Protein AF-A0A1I7T357-F1 (afdb_monomer_lite)

Radius of gyration: 12.24 Å; chains: 1; bounding box: 25×34×28 Å

Organism: NCBI:txid1561998

pLDDT: mean 84.31, std 5.49, range [61.91, 90.5]

Secondary structure (DSSP, 8-state):
---EEEEETTTTEEEEE-EEEEEEETT-EEEETTEEEEHHHHHHHHH----S-TTSEEEEETTEEEEEEEGGGEEE--

InterPro domains:
  IPR036085 PAZ domain superfamily [SSF101690] (7-77)

Sequence (78 aa):
MGPRFFTCTHRQTLIYGTIQVSVERANYSFHTRTGRETISSYYLRRYGLLLRSPGHRLVYLREDPGSLLPAELLRLRP

Structure (mmCIF, N/CA/C/O backbone):
data_AF-A0A1I7T357-F1
#
_entry.id   AF-A0A1I7T357-F1
#
loop_
_atom_site.group_PDB
_atom_site.id
_atom_site.type_symbol
_atom_site.label_atom_id
_atom_site.label_alt_id
_atom_site.label_comp_id
_atom_site.label_asym_id
_atom_site.label_entity_id
_atom_site.label_seq_id
_atom_site.pdbx_PDB_ins_code
_atom_site.Cartn_x
_atom_site.Cartn_y
_atom_site.Cartn_z
_atom_site.occupancy
_atom_site.B_iso_or_equiv
_atom_site.auth_seq_id
_atom_site.auth_comp_id
_atom_site.auth_asym_id
_atom_site.auth_atom_id
_atom_site.pdbx_PDB_model_num
ATOM 1 N N . MET A 1 1 ? -3.961 -8.843 -17.111 1.00 61.91 1 MET A N 1
ATOM 2 C CA . MET A 1 1 ? -4.837 -9.013 -15.930 1.00 61.91 1 MET A CA 1
ATOM 3 C C . MET A 1 1 ? -6.031 -8.093 -16.127 1.00 61.91 1 MET A C 1
ATOM 5 O O . MET A 1 1 ? -5.801 -6.920 -16.387 1.00 61.91 1 MET A O 1
ATOM 9 N N . GLY A 1 2 ? -7.255 -8.627 -16.124 1.00 78.50 2 GLY A N 1
ATOM 10 C CA . GLY A 1 2 ? -8.482 -7.824 -16.208 1.00 78.50 2 GLY A CA 1
ATOM 11 C C . GLY A 1 2 ? -8.875 -7.219 -14.853 1.00 78.50 2 GLY A C 1
ATOM 12 O O . GLY A 1 2 ? -8.220 -7.525 -13.849 1.00 78.50 2 GLY A O 1
ATOM 13 N N . PRO A 1 3 ? -9.925 -6.386 -14.815 1.00 82.12 3 PRO A N 1
ATOM 14 C CA . PRO A 1 3 ? -10.383 -5.754 -13.588 1.00 82.12 3 PRO A CA 1
ATOM 15 C C . PRO A 1 3 ? -10.932 -6.786 -12.593 1.00 82.12 3 PRO A C 1
ATOM 17 O O . PRO A 1 3 ? -11.544 -7.780 -12.986 1.00 82.12 3 PRO A O 1
ATOM 20 N N . ARG A 1 4 ? -10.691 -6.569 -11.298 1.00 83.75 4 ARG A N 1
ATOM 21 C CA . ARG A 1 4 ? -11.155 -7.431 -10.199 1.00 83.75 4 ARG A CA 1
ATOM 22 C C . ARG A 1 4 ? -11.575 -6.596 -8.994 1.00 83.75 4 ARG A C 1
ATOM 24 O O . ARG A 1 4 ? -11.312 -5.397 -8.927 1.00 83.75 4 ARG A O 1
ATOM 31 N N . PHE A 1 5 ? -12.222 -7.258 -8.042 1.00 84.81 5 PHE A N 1
ATOM 32 C CA . PHE A 1 5 ? -12.533 -6.683 -6.744 1.00 84.81 5 PHE A CA 1
ATOM 33 C C . PHE A 1 5 ? -11.393 -6.923 -5.751 1.00 84.81 5 PHE A C 1
ATOM 35 O O . PHE A 1 5 ? -10.894 -8.041 -5.587 1.00 84.81 5 PHE A O 1
ATOM 42 N N . PHE A 1 6 ? -11.008 -5.868 -5.041 1.00 84.75 6 PHE A N 1
ATOM 43 C CA . PHE A 1 6 ? -9.986 -5.910 -4.003 1.00 84.75 6 PHE A CA 1
ATOM 44 C C . PHE A 1 6 ? -10.492 -5.203 -2.761 1.00 84.75 6 PHE A C 1
ATOM 46 O O . PHE A 1 6 ? -11.173 -4.184 -2.834 1.00 84.75 6 PHE A O 1
ATOM 53 N N . THR A 1 7 ? -10.126 -5.721 -1.599 1.00 84.31 7 THR A N 1
ATOM 54 C CA . THR A 1 7 ? -10.326 -5.015 -0.338 1.00 84.31 7 THR A CA 1
ATOM 55 C C . THR A 1 7 ? -9.032 -4.327 0.051 1.00 84.31 7 THR A C 1
ATOM 57 O O . THR A 1 7 ? -7.974 -4.957 0.099 1.00 84.31 7 THR A O 1
ATOM 60 N N . CYS A 1 8 ? -9.126 -3.035 0.344 1.00 81.38 8 CYS A N 1
ATOM 61 C CA . CYS A 1 8 ? -8.001 -2.240 0.801 1.00 81.38 8 CYS A CA 1
ATOM 62 C C . CYS A 1 8 ? -8.089 -2.053 2.317 1.00 81.38 8 CYS A C 1
ATOM 64 O O . CYS A 1 8 ? -9.003 -1.392 2.811 1.00 81.38 8 CYS A O 1
ATOM 66 N N . THR A 1 9 ? -7.160 -2.662 3.054 1.00 79.62 9 THR A N 1
ATOM 67 C CA . THR A 1 9 ? -7.234 -2.814 4.518 1.00 79.62 9 THR A CA 1
ATOM 68 C C . THR A 1 9 ? -7.360 -1.473 5.239 1.00 79.62 9 THR A C 1
ATOM 70 O O . THR A 1 9 ? -8.166 -1.352 6.155 1.00 79.62 9 THR A O 1
ATOM 73 N N . HIS A 1 10 ? -6.639 -0.438 4.798 1.00 77.56 10 HIS A N 1
ATOM 74 C CA . HIS A 1 10 ? -6.667 0.879 5.450 1.00 77.56 10 HIS A CA 1
ATOM 75 C C . HIS A 1 10 ? -7.911 1.710 5.135 1.00 77.56 10 HIS A C 1
ATOM 77 O O . HIS A 1 10 ? -8.212 2.650 5.862 1.00 77.56 10 HIS A O 1
ATOM 83 N N . ARG A 1 11 ? -8.625 1.393 4.050 1.00 73.38 11 ARG A N 1
ATOM 84 C CA . ARG A 1 11 ? -9.890 2.053 3.694 1.00 73.38 11 ARG A CA 1
ATOM 85 C C . ARG A 1 11 ? -11.114 1.249 4.124 1.00 73.38 11 ARG A C 1
ATOM 87 O O . ARG A 1 11 ? -12.215 1.770 4.017 1.00 73.38 11 ARG A O 1
ATOM 94 N N . GLN A 1 12 ? -10.927 -0.018 4.514 1.00 75.19 12 GLN A N 1
ATOM 95 C CA . GLN A 1 12 ? -11.996 -1.006 4.717 1.00 75.19 12 GLN A CA 1
ATOM 96 C C . GLN A 1 12 ? -13.039 -1.000 3.586 1.00 75.19 12 GLN A C 1
ATOM 98 O O . GLN A 1 12 ? -14.210 -1.298 3.795 1.00 75.19 12 GLN A O 1
ATOM 103 N N . THR A 1 13 ? -12.605 -0.656 2.371 1.00 78.50 13 THR A N 1
ATOM 104 C CA . THR A 1 13 ? -13.491 -0.445 1.228 1.00 78.50 13 THR A CA 1
ATOM 105 C C . THR A 1 13 ? -13.202 -1.456 0.133 1.00 78.50 13 THR A C 1
ATOM 107 O O . THR A 1 13 ? -12.058 -1.906 -0.040 1.00 78.50 13 THR A O 1
ATOM 110 N N . LEU A 1 14 ? -14.258 -1.814 -0.591 1.00 81.75 14 LEU A N 1
ATOM 111 C CA . LEU A 1 14 ? -14.179 -2.625 -1.791 1.00 81.75 14 LEU A CA 1
ATOM 112 C C . LEU A 1 14 ? -13.859 -1.708 -2.970 1.00 81.75 14 LEU A C 1
ATOM 114 O O . LEU A 1 14 ? -14.559 -0.732 -3.221 1.00 81.75 14 LEU A O 1
ATOM 118 N N . ILE A 1 15 ? -12.794 -2.031 -3.688 1.00 82.94 15 ILE A N 1
ATOM 119 C CA . ILE A 1 15 ? -12.348 -1.296 -4.864 1.00 82.94 15 ILE A CA 1
ATOM 120 C C . ILE A 1 15 ? -12.453 -2.232 -6.061 1.00 82.94 15 ILE A C 1
ATOM 122 O O . ILE A 1 15 ? -12.008 -3.378 -5.989 1.00 82.94 15 ILE A O 1
ATOM 126 N N . TYR A 1 16 ? -13.027 -1.739 -7.153 1.00 85.50 16 TYR A N 1
ATOM 127 C CA . TYR A 1 16 ? -13.052 -2.422 -8.440 1.00 85.50 16 TYR A CA 1
ATOM 128 C C . TYR A 1 16 ? -12.070 -1.742 -9.392 1.00 85.50 16 TYR A C 1
ATOM 130 O O . TYR A 1 16 ? -12.114 -0.523 -9.543 1.00 85.50 16 TYR A O 1
ATOM 138 N N . GLY A 1 17 ? -11.183 -2.512 -10.017 1.00 86.75 17 GLY A N 1
ATOM 139 C CA . GLY A 1 17 ? -10.242 -1.963 -10.991 1.00 86.75 17 GLY A CA 1
ATOM 140 C C . GLY A 1 17 ? -9.147 -2.938 -11.389 1.00 86.75 17 GLY A C 1
ATOM 141 O O . GLY A 1 17 ? -9.220 -4.137 -11.116 1.00 86.75 17 GLY A O 1
ATOM 142 N N . THR A 1 18 ? -8.106 -2.423 -12.023 1.00 87.50 18 THR A N 1
ATOM 143 C CA . THR A 1 18 ? -6.956 -3.201 -12.474 1.00 87.50 18 THR A CA 1
ATOM 144 C C . THR A 1 18 ? -5.743 -2.833 -11.635 1.00 87.50 18 THR A C 1
ATOM 146 O O . THR A 1 18 ? -5.217 -1.729 -11.741 1.00 87.50 18 THR A O 1
ATOM 149 N N . ILE A 1 19 ? -5.253 -3.770 -10.821 1.00 88.06 19 ILE A N 1
ATOM 150 C CA . ILE A 1 19 ? -3.998 -3.576 -10.089 1.00 88.06 19 ILE A CA 1
ATOM 151 C C . ILE A 1 19 ? -2.817 -3.730 -11.047 1.00 88.06 19 ILE A C 1
ATOM 153 O O . ILE A 1 19 ? -2.691 -4.741 -11.744 1.00 88.06 19 ILE A O 1
ATOM 157 N N . GLN A 1 20 ? -1.914 -2.755 -11.023 1.00 88.25 20 GLN A N 1
ATOM 158 C CA . GLN A 1 20 ? -0.619 -2.812 -11.685 1.00 88.25 20 GLN A CA 1
ATOM 159 C C . GLN A 1 20 ? 0.507 -2.721 -10.660 1.00 88.25 20 GLN A C 1
ATOM 161 O O . GLN A 1 20 ? 0.438 -1.976 -9.684 1.00 88.25 20 GLN A O 1
ATOM 166 N N . VAL A 1 21 ? 1.556 -3.510 -10.877 1.00 87.62 21 VAL A N 1
ATOM 167 C CA . VAL A 1 21 ? 2.735 -3.518 -10.010 1.00 87.62 21 VAL A 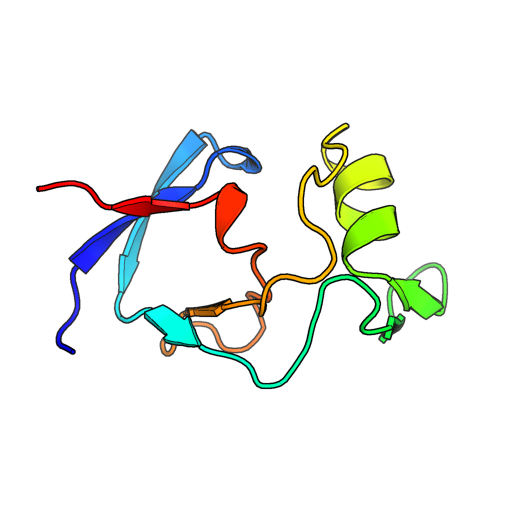CA 1
ATOM 168 C C . VAL A 1 21 ? 3.603 -2.315 -10.358 1.00 87.62 21 VAL A C 1
ATOM 170 O O . VAL A 1 21 ? 3.964 -2.123 -11.518 1.00 87.62 21 VAL A O 1
ATOM 173 N N . SER A 1 22 ? 3.947 -1.516 -9.352 1.00 86.69 22 SER A N 1
ATOM 174 C CA . SER A 1 22 ? 4.910 -0.429 -9.491 1.00 86.69 22 SER A CA 1
ATOM 175 C C . SER A 1 22 ? 6.341 -0.962 -9.430 1.00 86.69 22 SER A C 1
ATOM 177 O O . SER A 1 22 ? 6.620 -1.998 -8.820 1.00 86.69 22 SER A O 1
ATOM 179 N N . VAL A 1 23 ? 7.272 -0.232 -10.041 1.00 86.50 23 VAL A N 1
ATOM 180 C CA . VAL A 1 23 ? 8.714 -0.455 -9.846 1.00 86.50 23 VAL A CA 1
ATOM 181 C C . VAL A 1 23 ? 9.137 -0.012 -8.437 1.00 86.50 23 VAL A C 1
ATOM 183 O O . VAL A 1 23 ? 10.094 -0.543 -7.871 1.00 86.50 23 VAL A O 1
ATOM 186 N N . GLU A 1 24 ? 8.370 0.905 -7.848 1.00 87.75 24 GLU A N 1
ATOM 187 C CA . GLU A 1 24 ? 8.654 1.537 -6.568 1.00 87.75 24 GLU A CA 1
ATOM 188 C C . GLU A 1 24 ? 8.354 0.644 -5.358 1.00 87.75 24 GLU A C 1
ATOM 190 O O . GLU A 1 24 ? 7.520 -0.266 -5.397 1.00 87.75 24 GLU A O 1
ATOM 195 N N . ARG A 1 25 ? 9.037 0.932 -4.247 1.00 88.19 25 ARG A N 1
ATOM 196 C CA . ARG A 1 25 ? 8.908 0.239 -2.950 1.00 88.19 25 ARG A CA 1
ATOM 197 C C . ARG A 1 25 ? 8.433 1.205 -1.868 1.00 88.19 25 ARG A C 1
ATOM 199 O O . ARG A 1 25 ? 8.353 2.404 -2.104 1.00 88.19 25 ARG A O 1
ATOM 206 N N . ALA A 1 26 ? 8.176 0.723 -0.652 1.00 84.19 26 ALA A N 1
ATOM 207 C CA . ALA A 1 26 ? 7.652 1.571 0.426 1.00 84.19 26 ALA A CA 1
ATOM 208 C C . ALA A 1 26 ? 8.586 2.724 0.860 1.00 84.19 26 ALA A C 1
ATOM 210 O O . ALA A 1 26 ? 8.126 3.682 1.480 1.00 84.19 26 ALA A O 1
ATOM 211 N N . ASN A 1 27 ? 9.874 2.660 0.508 1.00 85.50 27 ASN A N 1
ATOM 212 C CA . ASN A 1 27 ? 10.843 3.742 0.731 1.00 85.50 27 ASN A CA 1
ATOM 213 C C . ASN A 1 27 ? 10.776 4.845 -0.337 1.00 85.50 27 ASN A C 1
ATOM 215 O O . ASN A 1 27 ? 11.462 5.862 -0.213 1.00 85.50 27 ASN A O 1
ATOM 219 N N . TYR A 1 28 ? 9.961 4.662 -1.380 1.00 86.69 28 TYR A N 1
ATOM 220 C CA . TYR A 1 28 ? 9.699 5.700 -2.363 1.00 86.69 28 TYR A CA 1
ATOM 221 C C . TYR A 1 28 ? 9.185 6.948 -1.658 1.00 86.69 28 TYR A C 1
ATOM 223 O O . TYR A 1 28 ? 8.257 6.891 -0.845 1.00 86.69 28 TYR A O 1
ATOM 231 N N . SER A 1 29 ? 9.841 8.066 -1.948 1.00 88.06 29 SER A N 1
ATOM 232 C CA . SER A 1 29 ? 9.492 9.354 -1.377 1.00 88.06 29 SER A CA 1
ATOM 233 C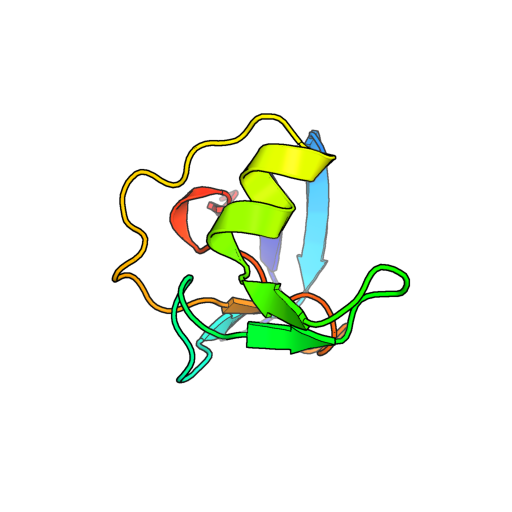 C . SER A 1 29 ? 8.648 10.140 -2.359 1.00 88.06 29 SER A C 1
ATOM 235 O O . SER A 1 29 ? 9.001 10.248 -3.530 1.00 88.06 29 SER A O 1
ATOM 237 N N . PHE A 1 30 ? 7.596 10.766 -1.860 1.00 86.56 30 PHE A N 1
ATOM 238 C CA . PHE A 1 30 ? 6.733 11.640 -2.633 1.00 86.56 30 PHE A CA 1
ATOM 239 C C . PHE A 1 30 ? 6.526 12.957 -1.887 1.00 86.56 30 PHE A C 1
ATOM 241 O O . PHE A 1 30 ? 6.767 13.067 -0.682 1.00 86.56 30 PHE A O 1
ATOM 248 N N . HIS A 1 31 ? 6.123 13.989 -2.622 1.00 86.00 31 HIS A N 1
ATOM 249 C CA . HIS A 1 31 ? 5.839 15.289 -2.031 1.00 86.00 31 HIS A CA 1
ATOM 250 C C . HIS A 1 31 ? 4.408 15.303 -1.495 1.00 86.00 31 HIS A C 1
ATOM 252 O O . HIS A 1 31 ? 3.444 15.112 -2.234 1.00 86.00 31 HIS A O 1
ATOM 258 N N . THR A 1 32 ? 4.278 15.536 -0.194 1.00 80.25 32 THR A N 1
ATOM 259 C CA . THR A 1 32 ? 3.007 15.809 0.481 1.00 80.25 32 THR A CA 1
ATOM 260 C C . THR A 1 32 ? 2.872 17.303 0.755 1.00 80.25 32 THR A C 1
ATOM 262 O O . THR A 1 32 ? 3.841 18.055 0.656 1.00 80.25 32 THR A O 1
ATOM 265 N N . ARG A 1 33 ? 1.685 17.744 1.193 1.00 79.69 33 ARG A N 1
ATOM 266 C CA . ARG A 1 33 ? 1.477 19.124 1.676 1.00 79.69 33 ARG A CA 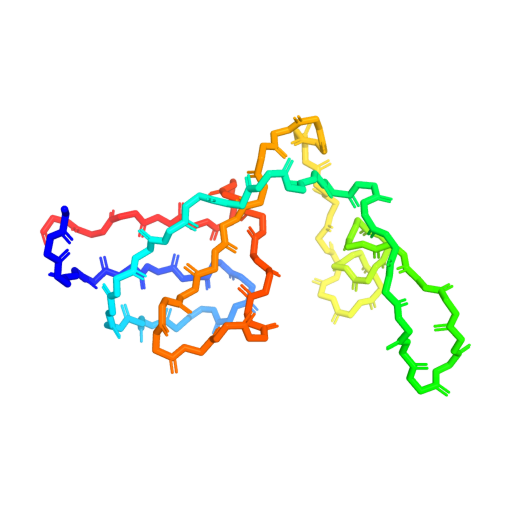1
ATOM 267 C C . ARG A 1 33 ? 2.410 19.518 2.826 1.00 79.69 33 ARG A C 1
ATOM 269 O O . ARG A 1 33 ? 2.668 20.698 3.002 1.00 79.69 33 ARG A O 1
ATOM 276 N N . THR A 1 34 ? 2.896 18.550 3.601 1.00 78.06 34 THR A N 1
ATOM 277 C CA . THR A 1 34 ? 3.778 18.778 4.756 1.00 78.06 34 THR A CA 1
ATOM 278 C C . THR A 1 34 ? 5.264 18.595 4.432 1.00 78.06 34 THR A C 1
ATOM 280 O O . THR A 1 34 ? 6.082 18.643 5.341 1.00 78.06 34 THR A O 1
ATOM 283 N N . GLY A 1 35 ? 5.622 18.360 3.164 1.00 86.44 35 GLY A N 1
ATOM 284 C CA . GLY A 1 35 ? 6.996 18.103 2.726 1.00 86.44 35 GLY A CA 1
ATOM 285 C C . GLY A 1 35 ? 7.187 16.711 2.119 1.00 86.44 35 GLY A C 1
ATOM 286 O O . GLY A 1 35 ? 6.225 16.014 1.786 1.00 86.44 35 GLY A O 1
ATOM 287 N N . ARG A 1 36 ? 8.446 16.307 1.941 1.00 88.06 36 ARG A N 1
ATOM 288 C CA . ARG A 1 36 ? 8.803 14.997 1.382 1.00 88.06 36 ARG A CA 1
ATOM 289 C C . ARG A 1 36 ? 8.586 13.902 2.427 1.00 88.06 36 ARG A C 1
ATOM 291 O O . ARG A 1 36 ? 9.135 13.976 3.519 1.00 88.06 36 ARG A O 1
ATOM 298 N N . GLU A 1 37 ? 7.805 12.888 2.080 1.00 89.88 37 GLU A N 1
ATOM 299 C CA . GLU A 1 37 ? 7.455 11.774 2.966 1.00 89.88 37 GLU A CA 1
ATOM 300 C C . GLU A 1 37 ? 7.615 10.447 2.208 1.00 89.88 37 GLU A C 1
ATOM 302 O O . GLU A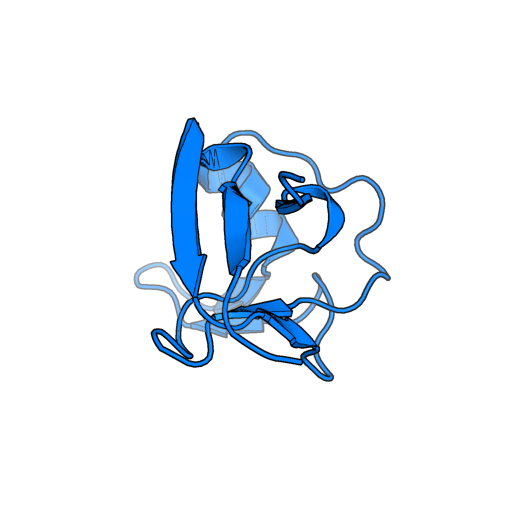 1 37 ? 7.452 10.412 0.986 1.00 89.88 37 GLU A O 1
ATOM 307 N N . THR A 1 38 ? 7.964 9.354 2.894 1.00 90.50 38 THR A N 1
ATOM 308 C CA . THR A 1 38 ? 7.960 8.021 2.274 1.00 90.50 38 THR A CA 1
ATOM 309 C C . THR A 1 38 ? 6.571 7.408 2.342 1.00 90.50 38 THR A C 1
ATOM 311 O O . THR A 1 38 ? 5.754 7.757 3.194 1.00 90.50 38 THR A O 1
ATOM 314 N N . ILE A 1 39 ? 6.287 6.446 1.466 1.00 89.06 39 ILE A N 1
ATOM 315 C CA . ILE A 1 39 ? 5.033 5.686 1.543 1.00 89.06 39 ILE A CA 1
ATOM 316 C C . ILE A 1 39 ? 4.915 4.996 2.911 1.00 89.06 39 ILE A C 1
ATOM 318 O O . ILE A 1 39 ? 3.859 5.058 3.534 1.00 89.06 39 ILE A O 1
ATOM 322 N N . SER A 1 40 ? 5.998 4.420 3.437 1.00 89.38 40 SER A N 1
ATOM 323 C CA . SER A 1 40 ? 6.004 3.819 4.776 1.00 89.38 40 SER A CA 1
ATOM 324 C C . SER A 1 40 ? 5.632 4.803 5.890 1.00 89.38 40 SER A C 1
ATOM 326 O O . SER A 1 40 ? 4.736 4.505 6.682 1.00 89.38 40 SER A O 1
ATOM 328 N N . SER A 1 41 ? 6.258 5.983 5.942 1.00 89.88 41 SER A N 1
ATOM 329 C CA . SER A 1 41 ? 5.959 6.972 6.982 1.00 89.88 41 SER A CA 1
ATOM 330 C C . SER A 1 41 ? 4.570 7.582 6.804 1.00 89.88 41 SER A C 1
ATOM 332 O O . SER A 1 41 ? 3.870 7.775 7.793 1.00 89.88 41 SER A O 1
ATOM 334 N N . TYR A 1 42 ? 4.120 7.780 5.563 1.00 89.88 42 TYR A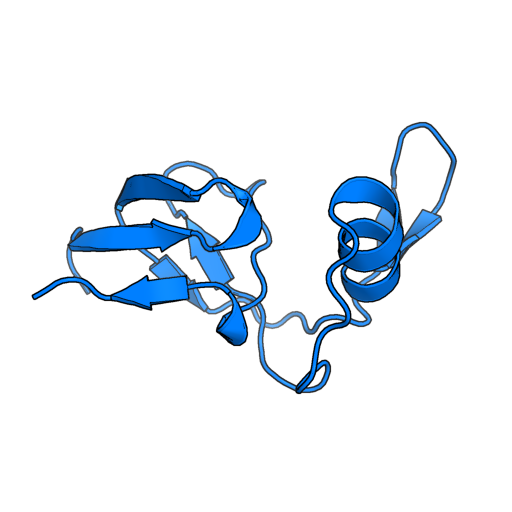 N 1
ATOM 335 C CA . TYR A 1 42 ? 2.771 8.258 5.270 1.00 89.88 42 TYR A CA 1
ATOM 336 C C . TYR A 1 42 ? 1.692 7.293 5.770 1.00 89.88 42 TYR A C 1
ATOM 338 O O . TYR A 1 42 ? 0.727 7.725 6.402 1.00 89.88 42 TYR A O 1
ATOM 346 N N . TYR A 1 43 ? 1.845 5.987 5.524 1.00 88.75 43 TYR A N 1
ATOM 347 C CA . TYR A 1 43 ? 0.874 4.991 5.986 1.00 88.75 43 TYR A CA 1
ATOM 348 C C . TYR A 1 43 ? 0.873 4.841 7.510 1.00 88.75 43 TYR A C 1
ATOM 350 O O . TYR A 1 43 ? -0.201 4.720 8.107 1.00 88.75 43 TYR A O 1
ATOM 358 N N . LEU A 1 44 ? 2.043 4.936 8.144 1.00 89.31 44 LEU A N 1
ATOM 359 C CA . LEU A 1 44 ? 2.144 4.953 9.599 1.00 89.31 44 LEU A CA 1
ATOM 360 C C . LEU A 1 44 ? 1.470 6.199 10.189 1.00 89.31 44 LEU A C 1
ATOM 362 O O . LEU A 1 44 ? 0.631 6.080 11.075 1.00 89.31 44 LEU A O 1
ATOM 366 N N . ARG A 1 45 ? 1.782 7.389 9.666 1.00 89.12 45 ARG A N 1
ATOM 367 C CA . ARG A 1 45 ? 1.262 8.667 10.168 1.00 89.12 45 ARG A CA 1
ATOM 368 C C . ARG A 1 45 ? -0.238 8.823 9.941 1.00 89.12 45 ARG A C 1
ATOM 370 O O . ARG A 1 45 ? -0.944 9.285 10.830 1.00 89.12 45 ARG A O 1
ATOM 377 N N . ARG A 1 46 ? -0.728 8.483 8.746 1.00 87.50 46 ARG A N 1
ATOM 378 C CA . ARG A 1 46 ? -2.122 8.740 8.354 1.00 87.50 46 ARG A CA 1
ATOM 379 C C . ARG A 1 46 ? -3.087 7.645 8.798 1.00 87.50 46 ARG A C 1
ATOM 381 O O . ARG A 1 46 ? -4.247 7.952 9.055 1.00 87.50 46 ARG A O 1
ATOM 388 N N . TYR A 1 47 ? -2.633 6.393 8.850 1.00 86.38 47 TYR A N 1
ATOM 389 C CA . TYR A 1 47 ? -3.498 5.236 9.104 1.00 86.38 47 TYR A CA 1
ATOM 390 C C . TYR A 1 47 ? -3.060 4.387 10.305 1.00 86.38 47 TYR A C 1
ATOM 392 O O . TYR A 1 47 ? -3.738 3.415 10.621 1.00 86.38 47 TYR A O 1
ATOM 400 N N . GLY A 1 48 ? -1.942 4.709 10.966 1.00 87.62 48 GLY A N 1
ATOM 401 C CA . GLY A 1 48 ? -1.408 3.898 12.067 1.00 87.62 48 GLY A CA 1
ATOM 402 C C . GLY A 1 48 ? -0.872 2.535 11.618 1.00 87.62 48 GLY A C 1
ATOM 403 O O . GLY A 1 48 ? -0.730 1.630 12.436 1.00 87.62 48 GLY A O 1
ATOM 404 N N . LEU A 1 49 ? -0.606 2.356 10.318 1.00 87.44 49 LEU A N 1
ATOM 405 C CA . LEU A 1 49 ? -0.221 1.067 9.748 1.00 87.44 49 LEU A CA 1
ATOM 406 C C . LEU A 1 49 ? 1.289 0.985 9.559 1.00 87.44 49 LEU A C 1
ATOM 408 O O . LEU A 1 49 ? 1.854 1.605 8.657 1.00 87.44 49 LEU A O 1
ATOM 412 N N . LEU A 1 50 ? 1.930 0.169 10.394 1.00 88.94 50 LEU A N 1
ATOM 413 C CA . LEU A 1 50 ? 3.323 -0.207 10.203 1.00 88.94 50 LEU A CA 1
ATOM 414 C C . LEU A 1 50 ? 3.417 -1.258 9.097 1.00 88.94 50 LEU A C 1
ATOM 416 O O . LEU A 1 50 ? 2.872 -2.357 9.232 1.00 88.94 50 LEU A O 1
ATOM 420 N N . LEU A 1 51 ? 4.127 -0.919 8.020 1.00 87.25 51 LEU A N 1
ATOM 421 C CA . LEU A 1 51 ? 4.318 -1.855 6.924 1.00 87.25 51 LEU A CA 1
ATOM 422 C C . LEU A 1 51 ? 5.272 -2.979 7.338 1.00 87.25 51 LEU A C 1
ATOM 424 O O . LEU A 1 51 ? 6.394 -2.707 7.767 1.00 87.25 51 LEU A O 1
ATOM 428 N N . ARG A 1 52 ? 4.840 -4.237 7.211 1.00 87.00 52 ARG A N 1
ATOM 429 C CA . ARG A 1 52 ? 5.626 -5.408 7.651 1.00 87.00 52 ARG A CA 1
ATOM 430 C C . ARG A 1 52 ? 6.679 -5.808 6.627 1.00 87.00 52 ARG A C 1
ATOM 432 O O . ARG A 1 52 ? 7.720 -6.353 6.983 1.00 87.00 52 ARG A O 1
ATOM 439 N N . SER A 1 53 ? 6.418 -5.545 5.354 1.00 85.69 53 SER A N 1
ATOM 440 C CA . SER A 1 53 ? 7.303 -5.875 4.242 1.00 85.69 53 SER A CA 1
ATOM 441 C C . SER A 1 53 ? 7.551 -4.645 3.361 1.00 85.69 53 SER A C 1
ATOM 443 O O . SER A 1 53 ? 7.149 -4.617 2.196 1.00 85.69 53 SER A O 1
ATOM 445 N N . PRO A 1 54 ? 8.261 -3.615 3.868 1.00 80.62 54 PRO A N 1
ATOM 446 C CA . PRO A 1 54 ? 8.519 -2.380 3.120 1.00 80.62 54 PRO A CA 1
ATOM 447 C C . PRO A 1 54 ? 9.379 -2.590 1.858 1.00 80.62 54 PRO A C 1
ATOM 449 O O . PRO A 1 54 ? 9.391 -1.747 0.960 1.00 80.62 54 PRO A O 1
ATOM 452 N N . GLY A 1 55 ? 10.087 -3.723 1.767 1.00 82.56 55 GLY A N 1
ATOM 453 C CA . GLY A 1 55 ? 10.847 -4.126 0.581 1.00 82.56 55 GLY A CA 1
ATOM 454 C C . GLY A 1 55 ? 9.988 -4.639 -0.580 1.00 82.56 55 GLY A C 1
ATOM 455 O O . GLY A 1 55 ? 10.498 -4.750 -1.697 1.00 82.56 55 GLY A O 1
ATOM 456 N N . HIS A 1 56 ? 8.706 -4.941 -0.350 1.00 85.56 56 HIS A N 1
ATOM 457 C CA . HIS A 1 56 ? 7.803 -5.356 -1.417 1.00 85.56 56 HIS A CA 1
ATOM 458 C C . HIS A 1 56 ? 7.495 -4.199 -2.366 1.00 85.56 56 HIS A C 1
ATOM 460 O O . HIS A 1 56 ? 7.484 -3.023 -1.989 1.00 85.56 56 HIS A O 1
ATOM 466 N N . ARG A 1 57 ? 7.246 -4.558 -3.628 1.00 85.69 57 ARG A N 1
ATOM 467 C CA . ARG A 1 57 ? 6.798 -3.599 -4.634 1.00 85.69 57 ARG A CA 1
ATOM 468 C C . ARG A 1 57 ? 5.435 -3.047 -4.238 1.00 85.69 57 ARG A C 1
ATOM 470 O O . ARG A 1 57 ? 4.562 -3.780 -3.768 1.00 85.69 57 ARG A O 1
ATOM 477 N N . LEU A 1 58 ? 5.276 -1.750 -4.444 1.00 89.6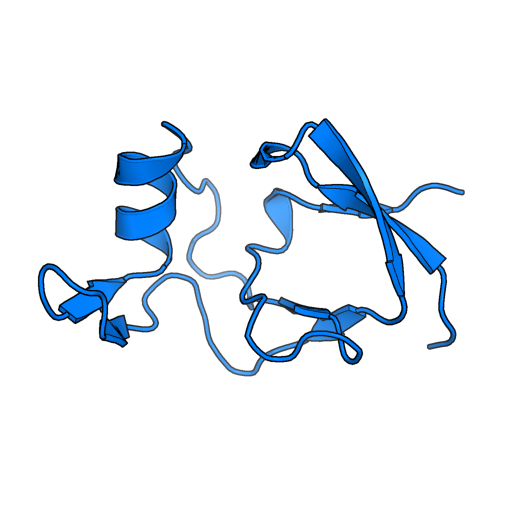9 58 LEU A N 1
ATOM 478 C CA . LEU A 1 58 ? 3.984 -1.097 -4.367 1.00 89.69 58 LEU A CA 1
ATOM 479 C C . LEU A 1 58 ? 3.145 -1.508 -5.570 1.00 89.69 58 LEU A C 1
ATOM 481 O O . LEU A 1 58 ? 3.647 -1.999 -6.584 1.00 89.69 58 LEU A O 1
ATOM 485 N N . VAL A 1 59 ? 1.853 -1.269 -5.466 1.00 89.69 59 VAL A N 1
ATOM 486 C CA . VAL A 1 59 ? 0.935 -1.404 -6.583 1.00 89.69 59 VAL A CA 1
ATOM 487 C C . VAL A 1 59 ? 0.099 -0.146 -6.707 1.00 89.69 59 VAL A C 1
ATOM 489 O O . VAL A 1 59 ? 0.016 0.638 -5.768 1.00 89.69 59 VAL A O 1
ATOM 492 N N . TYR A 1 60 ? -0.517 0.047 -7.860 1.00 87.88 60 TYR A N 1
ATOM 493 C CA . TYR A 1 60 ? -1.472 1.119 -8.077 1.00 87.88 60 TYR A CA 1
ATOM 494 C C . TYR A 1 60 ? -2.665 0.613 -8.866 1.00 87.88 60 TYR A C 1
ATOM 496 O O . TYR A 1 60 ? -2.591 -0.406 -9.559 1.00 87.88 60 TYR A O 1
ATOM 504 N N . LEU A 1 61 ? -3.785 1.309 -8.725 1.00 87.31 61 LEU A N 1
ATOM 505 C CA . LEU A 1 61 ? -4.945 1.100 -9.576 1.00 87.31 61 LEU A CA 1
ATOM 506 C C . LEU A 1 61 ? -4.675 1.799 -10.901 1.00 87.31 61 LEU A C 1
ATOM 508 O O . LEU A 1 61 ? -4.343 2.980 -10.924 1.00 87.31 61 LEU A O 1
ATOM 512 N N . ARG A 1 62 ? -4.825 1.090 -12.015 1.00 85.38 62 ARG A N 1
ATOM 513 C CA . ARG A 1 62 ? -4.655 1.682 -13.345 1.00 85.38 62 ARG A CA 1
ATOM 514 C C . ARG A 1 62 ? -5.621 2.847 -13.569 1.00 85.38 62 ARG A C 1
ATOM 516 O O . ARG A 1 62 ? -5.286 3.807 -14.252 1.00 85.38 62 ARG A O 1
ATOM 523 N N . GLU A 1 63 ? -6.809 2.742 -12.988 1.00 85.00 63 GLU A N 1
ATOM 524 C CA . GLU A 1 63 ? -7.879 3.732 -13.045 1.00 85.00 63 GLU A CA 1
ATOM 525 C C . GLU A 1 63 ? -7.621 4.943 -12.122 1.00 85.00 63 GLU A C 1
ATOM 527 O O . GLU A 1 63 ? -8.220 5.995 -12.320 1.00 85.00 63 GLU A O 1
ATOM 532 N N . ASP A 1 64 ? -6.704 4.822 -11.153 1.00 81.62 64 ASP A N 1
ATOM 533 C CA . ASP A 1 64 ? -6.240 5.901 -10.268 1.00 81.62 64 ASP A CA 1
ATOM 534 C C . ASP A 1 64 ? -4.718 5.773 -10.050 1.00 81.62 64 ASP A C 1
ATOM 536 O O . ASP A 1 64 ? -4.275 5.227 -9.033 1.00 81.62 64 ASP A O 1
ATOM 540 N N . PRO A 1 65 ? -3.877 6.245 -10.988 1.00 68.12 65 PRO A N 1
ATOM 541 C CA . PRO A 1 65 ? -2.424 6.070 -10.913 1.00 68.12 65 PRO A CA 1
ATOM 542 C C . PRO A 1 65 ? -1.779 6.788 -9.714 1.00 68.12 65 PRO A C 1
ATOM 544 O O . PRO A 1 65 ? -0.634 6.495 -9.371 1.00 68.12 65 PRO A O 1
ATOM 547 N N . GLY A 1 66 ? -2.504 7.690 -9.039 1.00 74.75 66 GLY A N 1
ATOM 548 C CA . GLY A 1 66 ? -2.070 8.311 -7.784 1.00 74.75 66 GLY A CA 1
ATOM 549 C C . GLY A 1 66 ? -2.186 7.388 -6.564 1.00 74.75 66 GLY A C 1
ATOM 550 O O . GLY A 1 66 ? -1.640 7.689 -5.500 1.00 74.75 66 GLY A O 1
ATOM 551 N N . SER A 1 67 ? -2.867 6.248 -6.697 1.00 78.44 67 SER A N 1
ATOM 552 C CA . SER A 1 67 ? -3.065 5.272 -5.626 1.00 78.44 67 SER A CA 1
ATOM 553 C C . SER A 1 67 ? -1.847 4.361 -5.438 1.00 78.44 67 SER A C 1
ATOM 555 O O . SER A 1 67 ? -1.912 3.165 -5.673 1.00 78.44 67 SER A O 1
ATOM 557 N N . LEU A 1 68 ? -0.710 4.884 -4.976 1.00 85.94 68 LEU A N 1
ATOM 558 C CA . LEU A 1 68 ? 0.392 4.012 -4.549 1.00 85.94 68 LEU A CA 1
ATOM 559 C C . LEU A 1 68 ? 0.014 3.285 -3.244 1.00 85.94 68 LEU A C 1
ATOM 561 O O . LEU A 1 68 ? -0.088 3.876 -2.163 1.00 85.94 68 LEU A O 1
ATOM 565 N N . LEU A 1 69 ? -0.221 1.981 -3.365 1.00 88.12 69 LEU A N 1
ATOM 566 C CA . LEU A 1 69 ? -0.705 1.092 -2.318 1.00 88.12 69 LEU A CA 1
ATOM 567 C C . LEU A 1 69 ? 0.351 0.026 -1.987 1.00 88.12 69 LEU A C 1
ATOM 569 O O . LEU A 1 69 ? 0.856 -0.654 -2.884 1.00 88.12 69 LEU A O 1
ATOM 573 N N . PRO A 1 70 ? 0.672 -0.188 -0.704 1.00 89.44 70 PRO A N 1
ATOM 574 C CA . PRO A 1 70 ? 1.428 -1.356 -0.274 1.00 89.44 70 PRO A CA 1
ATOM 575 C C . PRO A 1 70 ? 0.650 -2.640 -0.583 1.00 89.44 70 PRO A C 1
ATOM 577 O O . PRO A 1 70 ? -0.498 -2.790 -0.163 1.00 89.44 70 PRO A O 1
ATOM 580 N N . ALA A 1 71 ? 1.278 -3.583 -1.290 1.00 86.56 71 ALA A N 1
ATOM 581 C CA . ALA A 1 71 ? 0.628 -4.831 -1.703 1.00 86.56 71 ALA A CA 1
ATOM 582 C C . ALA A 1 71 ? 0.100 -5.654 -0.513 1.00 86.56 71 ALA A C 1
ATOM 584 O O . ALA A 1 71 ? -0.949 -6.280 -0.609 1.00 86.56 71 ALA A O 1
ATOM 585 N N . GLU A 1 72 ? 0.788 -5.606 0.630 1.00 86.38 72 GLU A N 1
ATOM 586 C CA . GLU A 1 72 ? 0.381 -6.293 1.864 1.00 86.38 72 GLU A CA 1
ATOM 587 C C . GLU A 1 72 ? -0.932 -5.774 2.473 1.00 86.38 72 GLU A C 1
ATOM 589 O O . GLU A 1 72 ? -1.560 -6.469 3.270 1.00 86.38 72 GLU A O 1
ATOM 594 N N . LEU A 1 73 ? -1.373 -4.571 2.090 1.00 86.44 73 LEU A N 1
ATOM 595 C CA . LEU A 1 73 ? -2.644 -4.001 2.535 1.00 86.44 73 LEU A CA 1
ATOM 596 C C . LEU A 1 73 ? -3.808 -4.376 1.613 1.00 86.44 73 LEU A C 1
ATOM 598 O O . LEU A 1 73 ? -4.952 -4.017 1.905 1.00 86.44 73 LEU A O 1
ATOM 602 N N . LEU A 1 74 ? -3.548 -5.102 0.525 1.00 86.31 74 LEU A N 1
ATOM 603 C CA . LEU A 1 74 ? -4.556 -5.507 -0.444 1.00 86.31 74 LEU A CA 1
ATOM 604 C C . LEU A 1 74 ? -4.907 -6.978 -0.291 1.00 86.31 74 LEU A C 1
ATOM 606 O O . LEU A 1 74 ? -4.045 -7.850 -0.217 1.00 86.31 74 LEU A O 1
ATOM 610 N N . ARG A 1 75 ? -6.209 -7.258 -0.295 1.00 84.94 75 ARG A N 1
ATOM 611 C CA . ARG A 1 75 ? -6.737 -8.619 -0.354 1.00 84.94 75 ARG A CA 1
ATOM 612 C C . ARG A 1 75 ? -7.569 -8.777 -1.611 1.00 84.94 75 ARG A C 1
ATOM 614 O O . ARG A 1 75 ? -8.574 -8.087 -1.780 1.00 84.94 75 ARG A O 1
ATOM 621 N N . LEU A 1 76 ? -7.144 -9.685 -2.483 1.00 80.44 76 LEU A N 1
ATOM 622 C CA . LEU A 1 76 ? -7.948 -10.132 -3.617 1.00 80.44 76 LEU A CA 1
ATOM 623 C C . LEU A 1 76 ? -9.213 -10.801 -3.081 1.00 80.44 76 LEU A C 1
ATOM 625 O O . LEU A 1 76 ? -9.136 -11.631 -2.173 1.00 80.44 76 LEU A O 1
ATOM 629 N N . ARG A 1 77 ? -10.366 -10.423 -3.629 1.00 75.81 77 ARG A N 1
ATOM 630 C CA . ARG A 1 77 ? -11.605 -11.168 -3.416 1.00 75.81 77 ARG A CA 1
ATOM 631 C C . ARG A 1 77 ? -11.789 -12.159 -4.573 1.00 75.81 77 ARG A C 1
ATOM 633 O O . ARG A 1 77 ? -11.411 -11.806 -5.695 1.00 75.81 77 ARG A O 1
ATOM 640 N N . PRO A 1 78 ? -12.253 -13.391 -4.285 1.00 67.06 78 PRO A N 1
ATOM 641 C CA . PRO A 1 78 ? -12.626 -14.348 -5.321 1.00 67.06 78 PRO A CA 1
ATOM 642 C C . PRO A 1 78 ? -13.778 -13.815 -6.176 1.00 67.06 78 PRO A C 1
ATOM 644 O O . PRO A 1 78 ? -14.585 -13.015 -5.644 1.00 67.06 78 PRO A O 1
#

Foldseek 3Di:
DFWAWKQQQQVSDIDIADKDWDPDFQQDWDQDPVGIDGNQVCCCVVRVDHDPCRVDTWIDGPVGNVPGHDPVRMDTDD